Protein AF-A0A2M9C0D3-F1 (afdb_monomer_lite)

Structure (mmCIF, N/CA/C/O backbone):
data_AF-A0A2M9C0D3-F1
#
_entry.id   AF-A0A2M9C0D3-F1
#
loop_
_atom_site.group_PDB
_atom_site.id
_atom_site.type_symbol
_atom_site.label_atom_id
_atom_site.label_alt_id
_atom_site.label_comp_id
_atom_site.label_asym_id
_atom_site.label_entity_id
_atom_site.label_seq_id
_atom_site.pdbx_PDB_ins_code
_atom_site.Cartn_x
_atom_site.Cartn_y
_atom_site.Cartn_z
_atom_site.occupancy
_atom_site.B_iso_or_equiv
_atom_site.auth_seq_id
_atom_site.auth_comp_id
_atom_site.auth_asym_id
_atom_site.auth_atom_id
_atom_site.pdbx_PDB_model_num
ATOM 1 N N . MET A 1 1 ? -10.367 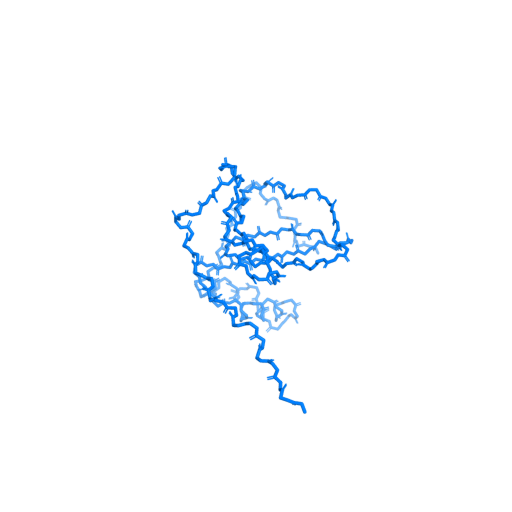-30.313 36.157 1.00 49.31 1 MET A N 1
ATOM 2 C CA . MET A 1 1 ? -11.135 -29.075 35.910 1.00 49.31 1 MET A CA 1
ATOM 3 C C . MET A 1 1 ? -11.662 -29.127 34.489 1.00 49.31 1 MET A C 1
ATOM 5 O O . MET A 1 1 ? -10.857 -29.427 33.614 1.00 49.31 1 MET A O 1
ATOM 9 N N . PRO A 1 2 ? -12.962 -28.911 34.240 1.00 54.34 2 PRO A N 1
ATOM 10 C CA . PRO A 1 2 ? -13.438 -28.736 32.875 1.00 54.34 2 PRO A CA 1
ATOM 11 C C . PRO A 1 2 ? -12.914 -27.395 32.342 1.00 54.34 2 PRO A C 1
ATOM 13 O O . PRO A 1 2 ? -12.942 -26.396 33.058 1.00 54.34 2 PRO A O 1
ATOM 16 N N . LEU A 1 3 ? -12.387 -27.393 31.118 1.00 53.53 3 LEU A N 1
ATOM 17 C CA . LEU A 1 3 ? -11.996 -26.169 30.424 1.00 53.53 3 LEU A CA 1
ATOM 18 C C . LEU A 1 3 ? -13.271 -25.385 30.105 1.00 53.53 3 LEU A C 1
ATOM 20 O O . LEU A 1 3 ? -14.142 -25.887 29.394 1.00 53.53 3 LEU A O 1
ATOM 24 N N . THR A 1 4 ? -13.395 -24.175 30.643 1.00 60.56 4 THR A N 1
ATOM 25 C CA . THR A 1 4 ? -14.423 -23.229 30.207 1.00 60.56 4 THR A CA 1
ATOM 26 C C . THR A 1 4 ? -14.168 -22.928 28.727 1.00 60.56 4 THR A C 1
ATOM 28 O O . THR A 1 4 ? -13.038 -22.558 28.396 1.00 60.56 4 THR A O 1
ATOM 31 N N . PRO A 1 5 ? -15.141 -23.107 27.817 1.00 55.75 5 PRO A N 1
ATOM 32 C CA . PRO A 1 5 ? -14.948 -22.714 26.430 1.00 55.75 5 PRO A CA 1
ATOM 33 C C . PRO A 1 5 ? -14.665 -21.211 26.381 1.00 55.75 5 PRO A C 1
ATOM 35 O O . PRO A 1 5 ? -15.390 -20.423 26.991 1.00 55.75 5 PRO A O 1
ATOM 38 N N . SER A 1 6 ? -13.595 -20.819 25.684 1.00 59.19 6 SER A N 1
ATOM 39 C CA . SER A 1 6 ? -13.353 -19.412 25.366 1.00 59.19 6 SER A CA 1
ATOM 40 C C . SER A 1 6 ? -14.587 -18.851 24.653 1.00 59.19 6 SER A C 1
ATOM 42 O O . SER A 1 6 ? -15.178 -19.580 23.848 1.00 59.19 6 SER A O 1
ATOM 44 N N . PRO A 1 7 ? -14.993 -17.597 24.927 1.00 61.81 7 PRO A N 1
ATOM 45 C CA . PRO A 1 7 ? -16.110 -16.984 24.220 1.00 61.81 7 PRO A CA 1
ATOM 46 C C . PRO A 1 7 ? -15.886 -17.133 22.712 1.00 61.81 7 PRO A C 1
ATOM 48 O O . PRO A 1 7 ? -14.811 -16.797 22.210 1.00 61.81 7 PRO A O 1
ATOM 51 N N . GLN A 1 8 ? -16.863 -17.705 22.000 1.00 62.91 8 GLN A N 1
ATOM 52 C CA . GLN A 1 8 ? -16.796 -17.756 20.546 1.00 62.91 8 GLN A CA 1
ATOM 53 C C . GLN A 1 8 ? -16.859 -16.322 20.030 1.00 62.91 8 GLN A C 1
ATOM 55 O O . GLN A 1 8 ? -17.885 -15.658 20.151 1.00 62.91 8 GLN A O 1
ATOM 60 N N . LEU A 1 9 ? -15.749 -15.843 19.479 1.00 69.81 9 LEU A N 1
ATOM 61 C CA . LEU A 1 9 ? -15.736 -14.589 18.744 1.00 69.81 9 LEU A CA 1
ATOM 62 C C . LEU A 1 9 ? -16.599 -14.767 17.498 1.00 69.81 9 LEU A C 1
ATOM 64 O O . LEU A 1 9 ? -16.358 -15.672 16.693 1.00 69.81 9 LEU A O 1
ATOM 68 N N . GLU A 1 10 ? -17.616 -13.925 17.355 1.00 81.00 10 GLU A N 1
ATOM 69 C CA . GLU A 1 10 ? -18.412 -13.884 16.136 1.00 81.00 10 GLU A CA 1
ATOM 70 C C . GLU A 1 10 ? -17.548 -13.395 14.966 1.00 81.00 10 GLU A C 1
ATOM 72 O O . GLU A 1 10 ? -16.673 -12.540 15.113 1.00 81.00 10 GLU A O 1
ATOM 77 N N . SER A 1 11 ? -17.770 -13.956 13.778 1.00 87.69 11 SER A N 1
ATOM 78 C CA . SER A 1 11 ? -17.060 -13.523 12.577 1.00 87.69 11 SER A CA 1
ATOM 79 C C . SER A 1 11 ? -17.482 -12.107 12.181 1.00 87.69 11 SER A C 1
ATOM 81 O O . SER A 1 11 ? -18.668 -11.860 11.961 1.00 87.69 11 SER A O 1
ATOM 83 N N . VAL A 1 12 ? -16.517 -11.209 11.989 1.00 89.62 12 VAL A N 1
ATOM 84 C CA . VAL A 1 12 ? -16.773 -9.847 11.502 1.00 89.62 12 VAL A CA 1
ATOM 85 C C . VAL A 1 12 ? -16.719 -9.826 9.973 1.00 89.62 12 VAL A C 1
ATOM 87 O O . VAL A 1 12 ? -15.683 -10.118 9.377 1.00 89.62 12 VAL A O 1
ATOM 90 N N . LEU A 1 13 ? -17.827 -9.455 9.325 1.00 92.56 13 LEU A N 1
ATOM 91 C CA . LEU A 1 13 ? -17.891 -9.220 7.880 1.00 92.56 13 LEU A CA 1
ATOM 92 C C . LEU A 1 13 ? -18.160 -7.741 7.604 1.00 92.56 13 LEU A C 1
ATOM 94 O O . LEU A 1 13 ? -19.220 -7.222 7.942 1.00 92.56 13 LEU A O 1
ATOM 98 N N . VAL A 1 14 ? -17.231 -7.091 6.906 1.00 94.38 14 VAL A N 1
ATOM 99 C CA . VAL A 1 14 ? -17.328 -5.673 6.546 1.00 94.38 14 VAL A CA 1
ATOM 100 C C . VAL A 1 14 ? -17.352 -5.528 5.033 1.00 94.38 14 VAL A C 1
ATOM 102 O O . VAL A 1 14 ? -16.548 -6.133 4.322 1.00 94.38 14 VAL A O 1
ATOM 105 N N . ARG A 1 15 ? -18.265 -4.700 4.518 1.00 92.88 15 ARG A N 1
ATOM 106 C CA . ARG A 1 15 ? -18.320 -4.356 3.094 1.00 92.88 15 ARG A CA 1
ATOM 107 C C . ARG A 1 15 ? -17.764 -2.955 2.886 1.00 92.88 15 ARG A C 1
ATOM 109 O O . ARG A 1 15 ? -18.346 -1.984 3.347 1.00 92.88 15 ARG A O 1
ATOM 116 N N . ALA A 1 16 ? -16.686 -2.846 2.113 1.00 89.25 16 ALA A N 1
ATOM 117 C CA . ALA A 1 16 ? -16.029 -1.564 1.840 1.00 89.25 16 ALA A CA 1
ATOM 118 C C . ALA A 1 16 ? -16.956 -0.499 1.215 1.00 89.25 16 ALA A C 1
ATOM 120 O O . ALA A 1 16 ? -16.685 0.686 1.334 1.00 89.25 16 ALA A O 1
ATOM 121 N N . ALA A 1 17 ? -18.045 -0.900 0.554 1.00 92.38 17 ALA A N 1
ATOM 122 C CA . ALA A 1 17 ? -18.998 0.029 -0.054 1.00 92.38 17 ALA A CA 1
ATOM 123 C C . ALA A 1 17 ? -19.889 0.773 0.961 1.00 92.38 17 ALA A C 1
ATOM 125 O O . ALA A 1 17 ? -20.582 1.707 0.572 1.00 92.38 17 ALA A O 1
ATOM 126 N N . THR A 1 18 ? -19.918 0.345 2.227 1.00 95.12 18 THR A N 1
ATOM 127 C CA . THR A 1 18 ? -20.837 0.881 3.246 1.00 95.12 18 THR A CA 1
ATOM 128 C C . THR A 1 18 ? -20.128 1.464 4.461 1.00 95.12 18 THR A C 1
ATOM 130 O O . THR A 1 18 ? -20.800 1.870 5.403 1.00 95.12 18 THR A O 1
ATOM 133 N N . VAL A 1 19 ? -18.795 1.445 4.490 1.00 97.25 19 VAL A N 1
ATOM 134 C CA . VAL A 1 19 ? -18.040 1.948 5.641 1.00 97.25 19 VAL A CA 1
ATOM 135 C C . VAL A 1 19 ? -17.913 3.460 5.609 1.00 97.25 19 VAL A C 1
ATOM 137 O O . VAL A 1 19 ? -17.946 4.083 4.546 1.00 97.25 19 VAL A O 1
ATOM 140 N N . GLU A 1 20 ? -17.718 4.036 6.789 1.00 97.69 20 GLU A N 1
ATOM 141 C CA . GLU A 1 20 ? -17.289 5.418 6.910 1.00 97.69 20 GLU A CA 1
ATOM 142 C C . GLU A 1 20 ? -15.953 5.625 6.186 1.00 97.69 20 GLU A C 1
ATOM 144 O O . GLU A 1 20 ? -15.028 4.808 6.279 1.00 97.69 20 GLU A O 1
ATOM 149 N N . VAL A 1 21 ? -15.863 6.744 5.470 1.00 98.06 21 VAL A N 1
ATOM 150 C CA . VAL A 1 21 ? -14.633 7.216 4.845 1.00 98.06 21 VAL A CA 1
ATOM 151 C C . VAL A 1 21 ? -14.295 8.571 5.441 1.00 98.06 21 VAL A C 1
ATOM 153 O O . VAL A 1 21 ? -15.065 9.522 5.319 1.00 98.06 21 VAL A O 1
ATOM 156 N N . VAL A 1 22 ? -13.124 8.649 6.063 1.00 97.81 22 VAL A N 1
ATOM 157 C CA . VAL A 1 22 ? -12.564 9.885 6.600 1.00 97.81 22 VAL A CA 1
ATOM 158 C C . VAL A 1 22 ? -11.640 10.505 5.555 1.00 97.81 22 VAL A C 1
ATOM 160 O O . VAL A 1 22 ? -10.838 9.814 4.919 1.00 97.81 22 VAL A O 1
ATOM 163 N N . GLY A 1 23 ? -11.740 11.824 5.389 1.00 95.62 23 GLY A N 1
ATOM 164 C CA . GLY A 1 23 ? -11.003 12.567 4.370 1.00 95.62 23 GLY A CA 1
ATOM 165 C C . GLY A 1 23 ? -11.622 12.451 2.975 1.00 95.62 23 GLY A C 1
ATOM 166 O O . GLY A 1 23 ? -12.731 11.957 2.786 1.00 95.62 23 GLY A O 1
ATOM 167 N N . SER A 1 24 ? -10.894 12.939 1.979 1.00 95.06 24 SER A N 1
ATOM 168 C CA . SER A 1 24 ? -11.309 12.938 0.577 1.00 95.06 24 SER A CA 1
ATOM 169 C C . SER A 1 24 ? -10.079 12.911 -0.320 1.00 95.06 24 SER A C 1
ATOM 171 O O . SER A 1 24 ? -8.990 13.280 0.115 1.00 95.06 24 SER A O 1
ATOM 173 N N . ALA A 1 25 ? -10.244 12.523 -1.587 1.00 92.12 25 ALA A N 1
ATOM 174 C CA . ALA A 1 25 ? -9.143 12.510 -2.547 1.00 92.12 25 ALA A CA 1
ATOM 175 C C . ALA A 1 25 ? -8.302 13.812 -2.484 1.00 92.12 25 ALA A C 1
ATOM 177 O O . ALA A 1 25 ? -8.876 14.900 -2.384 1.00 92.12 25 ALA A O 1
ATOM 178 N N . PRO A 1 26 ? -6.961 13.717 -2.545 1.00 94.44 26 PRO A N 1
ATOM 179 C CA . PRO A 1 26 ? -6.186 12.516 -2.865 1.00 94.44 26 PRO A CA 1
ATOM 180 C C . PRO A 1 26 ? -5.893 11.576 -1.679 1.00 94.44 26 PRO A C 1
ATOM 182 O O . PRO A 1 26 ? -5.306 10.524 -1.917 1.00 94.44 26 PRO A O 1
ATOM 185 N N . SER A 1 27 ? -6.295 11.911 -0.447 1.00 96.44 27 SER A N 1
ATOM 186 C CA . SER A 1 27 ? -5.960 11.135 0.758 1.00 96.44 27 SER A CA 1
ATOM 187 C C . SER A 1 27 ? -7.205 10.822 1.584 1.00 96.44 27 SER A C 1
ATOM 189 O O . SER A 1 27 ? -7.843 11.714 2.140 1.00 96.44 27 SER A O 1
ATOM 191 N N . SER A 1 28 ? -7.556 9.543 1.679 1.00 96.75 28 SER A N 1
ATOM 192 C CA . SER A 1 28 ? -8.749 9.098 2.406 1.00 96.75 28 SER A CA 1
ATOM 193 C C . SER A 1 28 ? -8.535 7.748 3.071 1.00 96.75 28 SER A C 1
ATOM 195 O O . SER A 1 28 ? -7.844 6.893 2.512 1.00 96.75 28 SER A O 1
ATOM 197 N N . THR A 1 29 ? -9.222 7.512 4.183 1.00 97.19 29 THR A N 1
ATOM 198 C CA . THR A 1 29 ? -9.177 6.242 4.909 1.00 97.19 29 THR A CA 1
ATOM 199 C C . THR A 1 29 ? -10.587 5.714 5.125 1.00 97.19 29 THR A C 1
ATOM 201 O O . THR A 1 29 ? -11.420 6.365 5.746 1.00 97.19 29 THR A O 1
ATOM 204 N N . ALA A 1 30 ? -10.849 4.515 4.612 1.00 97.81 30 ALA A N 1
ATOM 205 C CA . ALA A 1 30 ? -12.070 3.766 4.870 1.00 97.81 30 ALA A CA 1
ATOM 206 C C . ALA A 1 30 ? -11.894 2.923 6.144 1.00 97.81 30 ALA A C 1
ATOM 208 O O . ALA A 1 30 ? -10.956 2.121 6.227 1.00 97.81 30 ALA A O 1
ATOM 209 N N . LEU A 1 31 ? -12.774 3.102 7.127 1.00 9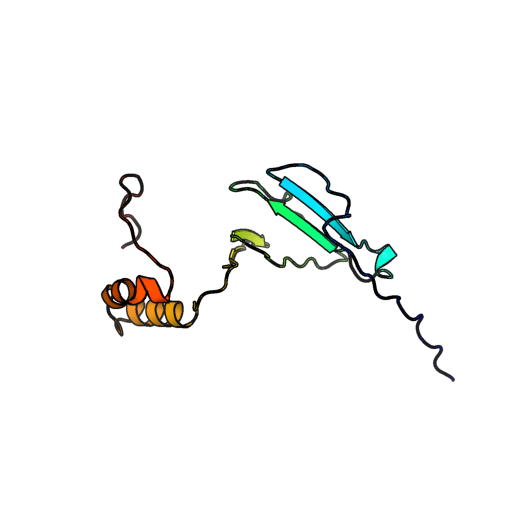7.62 31 LEU A N 1
ATOM 210 C CA . LEU A 1 31 ? -12.693 2.452 8.439 1.00 97.62 31 LEU A CA 1
ATOM 211 C C . LEU A 1 31 ? -13.378 1.081 8.379 1.00 97.62 31 LEU A C 1
ATOM 213 O O . LEU A 1 31 ? -14.598 1.008 8.285 1.00 97.62 31 LEU A O 1
ATOM 217 N N . LEU A 1 32 ? -12.610 -0.014 8.365 1.00 97.00 32 LEU A N 1
ATOM 218 C CA . LEU A 1 32 ? -13.178 -1.344 8.119 1.00 97.00 32 LEU A CA 1
ATOM 219 C C . LEU A 1 32 ? -13.698 -1.982 9.411 1.00 97.00 32 LEU A C 1
ATOM 221 O O . LEU A 1 32 ? -14.890 -2.238 9.530 1.00 97.00 32 LEU A O 1
ATOM 225 N N . ALA A 1 33 ? -12.815 -2.244 10.370 1.00 95.88 33 ALA A N 1
ATOM 226 C CA . ALA A 1 33 ? -13.173 -2.818 11.663 1.00 95.88 33 ALA A CA 1
ATOM 227 C C . ALA A 1 33 ? -12.277 -2.225 12.746 1.00 95.88 33 ALA A C 1
ATOM 229 O O . ALA A 1 33 ? -11.091 -2.014 12.499 1.00 95.88 33 ALA A O 1
ATOM 230 N N . ASP A 1 34 ? -12.819 -1.993 13.933 1.00 95.31 34 ASP A N 1
ATOM 231 C CA . ASP A 1 34 ? -12.054 -1.502 15.075 1.00 95.31 34 ASP A CA 1
ATOM 232 C C . ASP A 1 34 ? -11.921 -2.550 16.191 1.00 95.31 34 ASP A C 1
ATOM 234 O O . ASP A 1 34 ? -12.581 -3.593 16.175 1.00 95.31 34 ASP A O 1
ATOM 238 N N . PHE A 1 35 ? -11.056 -2.257 17.161 1.00 93.00 35 PHE A N 1
ATOM 239 C CA . PHE A 1 35 ? -10.666 -3.114 18.276 1.00 93.00 35 PHE A CA 1
ATOM 240 C C . PHE A 1 35 ? -11.863 -3.798 18.950 1.00 93.00 35 PHE A C 1
ATOM 242 O O . PHE A 1 35 ? -11.858 -5.014 19.115 1.00 93.00 35 PHE A O 1
ATOM 249 N N . GLU A 1 36 ? -12.922 -3.057 19.289 1.00 91.88 36 GLU A N 1
ATOM 250 C CA . GLU A 1 36 ? -14.096 -3.632 19.962 1.00 91.88 36 GLU A CA 1
ATOM 251 C C . GLU A 1 36 ? -14.839 -4.648 19.084 1.00 91.88 36 GLU A C 1
ATOM 253 O O . GLU A 1 36 ? -15.259 -5.701 19.564 1.00 91.88 36 GLU A O 1
ATOM 258 N N . GLN A 1 37 ? -14.952 -4.376 17.780 1.00 91.19 37 GLN A N 1
ATOM 259 C CA . GLN A 1 37 ? -15.671 -5.239 16.839 1.00 91.19 37 GLN A CA 1
ATOM 260 C C . GLN A 1 37 ? -14.948 -6.568 16.625 1.00 91.19 37 GLN A C 1
ATOM 262 O O . GLN A 1 37 ? -15.587 -7.573 16.332 1.00 91.19 37 GLN A O 1
ATOM 267 N N . THR A 1 38 ? -13.625 -6.587 16.777 1.00 91.38 38 THR A N 1
ATOM 268 C CA . THR A 1 38 ? -12.797 -7.783 16.586 1.00 91.38 38 THR A CA 1
ATOM 269 C C . THR A 1 38 ? -12.488 -8.513 17.893 1.00 91.38 38 THR A C 1
ATOM 271 O O . THR A 1 38 ? -11.597 -9.359 17.917 1.00 91.38 38 THR A O 1
ATOM 274 N N . GLY A 1 39 ? -13.185 -8.194 18.992 1.00 89.75 39 GLY A N 1
ATOM 275 C CA . GLY A 1 39 ? -12.918 -8.786 20.307 1.00 89.75 39 GLY A CA 1
ATOM 276 C C . GLY A 1 39 ? -11.551 -8.408 20.883 1.00 89.75 39 GLY A C 1
ATOM 277 O O . GLY A 1 39 ? -10.981 -9.146 21.682 1.00 89.75 39 GLY A O 1
ATOM 278 N N . GLY A 1 40 ? -11.013 -7.270 20.457 1.00 91.31 40 GLY A N 1
ATOM 279 C CA . GLY A 1 40 ? -9.746 -6.722 20.910 1.00 91.31 40 GLY A CA 1
ATOM 280 C C . GLY A 1 40 ? -8.516 -7.224 20.154 1.00 91.31 40 GLY A C 1
ATOM 281 O O . GLY A 1 40 ? -7.393 -7.030 20.616 1.00 91.31 40 GLY A O 1
ATOM 282 N N . HIS A 1 41 ? -8.693 -7.895 19.015 1.00 90.12 41 HIS A N 1
ATOM 283 C CA . HIS A 1 41 ? -7.579 -8.546 18.322 1.00 90.12 41 HIS A CA 1
ATOM 284 C C . HIS A 1 41 ? -6.889 -7.670 17.280 1.00 90.12 41 HIS A C 1
ATOM 286 O O . HIS A 1 41 ? -5.676 -7.788 17.107 1.00 90.12 41 HIS A O 1
ATOM 292 N N . LEU A 1 42 ? -7.633 -6.818 16.573 1.00 93.00 42 LEU A N 1
ATOM 293 C CA . LEU A 1 42 ? -7.075 -5.919 15.563 1.00 93.00 42 LEU A CA 1
ATOM 294 C C . LEU A 1 42 ? -7.999 -4.739 15.258 1.00 93.00 42 LEU A C 1
ATOM 296 O O . LEU A 1 42 ? -9.214 -4.827 15.420 1.00 93.00 42 LEU A O 1
ATOM 300 N N . SER A 1 43 ? -7.415 -3.689 14.694 1.00 95.56 43 SER A N 1
ATOM 301 C CA . SER A 1 43 ? -8.144 -2.706 13.891 1.00 95.56 43 SER A CA 1
ATOM 302 C C . SER A 1 43 ? -7.688 -2.833 12.435 1.00 95.56 43 SER A C 1
ATOM 304 O O . SER A 1 43 ? -6.541 -3.183 12.154 1.00 95.56 43 SER A O 1
ATOM 306 N N . ALA A 1 44 ? -8.588 -2.572 11.494 1.00 96.38 44 ALA A N 1
ATOM 307 C CA . ALA A 1 44 ? -8.348 -2.639 10.063 1.00 96.38 44 ALA A CA 1
ATOM 308 C C . ALA A 1 44 ? -8.934 -1.408 9.374 1.00 96.38 44 ALA A C 1
ATOM 310 O O . ALA A 1 44 ? -10.086 -1.028 9.585 1.00 96.38 44 ALA A O 1
ATOM 311 N N . ASN A 1 45 ? -8.149 -0.813 8.487 1.00 96.88 45 ASN A N 1
ATOM 312 C CA . ASN A 1 45 ? -8.578 0.281 7.632 1.00 96.88 45 ASN A CA 1
ATOM 313 C C . ASN A 1 45 ? -7.998 0.100 6.227 1.00 96.88 45 ASN A C 1
ATOM 315 O O . ASN A 1 45 ? -7.060 -0.671 6.016 1.00 96.88 45 ASN A O 1
ATOM 319 N N . ARG A 1 46 ? -8.570 0.810 5.255 1.00 96.25 46 ARG A N 1
ATOM 320 C CA . ARG A 1 46 ? -8.009 0.923 3.909 1.00 96.25 46 ARG A CA 1
ATOM 321 C C . ARG A 1 46 ? -7.718 2.382 3.621 1.00 96.25 46 ARG A C 1
ATOM 323 O O . ARG A 1 46 ? -8.642 3.168 3.429 1.00 96.25 46 ARG A O 1
ATOM 330 N N . THR A 1 47 ? -6.440 2.711 3.521 1.00 95.88 47 THR A N 1
ATOM 331 C CA . THR A 1 47 ? -5.991 4.057 3.169 1.00 95.88 47 THR A CA 1
ATOM 332 C C . THR A 1 47 ? -5.650 4.140 1.683 1.00 95.88 47 THR A C 1
ATOM 334 O O . THR A 1 47 ? -4.982 3.265 1.131 1.00 95.88 47 THR A O 1
ATOM 337 N N . ALA A 1 48 ? -6.134 5.194 1.031 1.00 95.12 48 ALA A N 1
ATOM 338 C CA . ALA A 1 48 ? -5.717 5.615 -0.297 1.00 95.12 48 ALA A CA 1
ATOM 339 C C . ALA A 1 48 ? -4.871 6.882 -0.161 1.00 95.12 48 ALA A C 1
ATOM 341 O O . ALA A 1 48 ? -5.302 7.843 0.473 1.00 95.12 48 ALA A O 1
ATOM 342 N N . LEU A 1 49 ? -3.685 6.867 -0.769 1.00 94.94 49 LEU A N 1
ATOM 343 C CA . LEU A 1 49 ? -2.786 8.011 -0.874 1.00 94.94 49 LEU A CA 1
ATOM 344 C C . LEU A 1 49 ? -2.547 8.293 -2.354 1.00 94.94 49 LEU A C 1
ATOM 346 O O . LEU A 1 49 ? -2.145 7.402 -3.107 1.00 94.94 49 LEU A O 1
ATOM 350 N N . GLY A 1 50 ? -2.815 9.521 -2.781 1.00 94.38 50 GLY A N 1
ATOM 351 C CA . GLY A 1 50 ? -2.520 9.949 -4.141 1.00 94.38 50 GLY A CA 1
ATOM 352 C C . GLY A 1 50 ? -1.017 10.124 -4.391 1.00 94.38 50 GLY A C 1
ATOM 353 O O . GLY A 1 50 ? -0.216 10.147 -3.453 1.00 94.38 50 GLY A O 1
ATOM 354 N N . PRO A 1 51 ? -0.609 10.286 -5.662 1.00 91.94 51 PRO A N 1
ATOM 355 C CA . PRO A 1 51 ? 0.791 10.491 -6.014 1.00 91.94 51 PRO A CA 1
ATOM 356 C C . PRO A 1 51 ? 1.409 11.678 -5.264 1.00 91.94 51 PRO A C 1
ATOM 358 O O . PRO A 1 51 ? 0.854 12.777 -5.255 1.00 91.94 51 PRO A O 1
ATOM 361 N N . GLY A 1 52 ? 2.567 11.448 -4.644 1.00 91.06 52 GLY A N 1
ATOM 362 C CA . GLY A 1 52 ? 3.314 12.478 -3.916 1.00 91.06 52 GLY A CA 1
ATOM 363 C C . GLY A 1 52 ? 2.691 12.925 -2.592 1.00 91.06 52 GLY A C 1
ATOM 364 O O . GLY A 1 52 ? 3.195 13.879 -2.012 1.00 91.06 52 GLY A O 1
ATOM 365 N N . GLN A 1 53 ? 1.619 12.279 -2.121 1.00 92.81 53 GLN A N 1
ATOM 366 C CA . GLN A 1 53 ? 1.078 12.549 -0.791 1.00 92.81 53 GLN A CA 1
ATOM 367 C C . GLN A 1 53 ? 1.960 11.923 0.285 1.00 92.81 53 GLN A C 1
ATOM 369 O O . GLN A 1 53 ? 2.374 10.767 0.165 1.00 92.81 53 GLN A O 1
ATOM 374 N N . ASP A 1 54 ? 2.208 12.690 1.341 1.00 89.25 54 ASP A N 1
ATOM 375 C CA . ASP A 1 54 ? 2.878 12.184 2.529 1.00 89.25 54 ASP A CA 1
ATOM 376 C C . ASP A 1 54 ? 1.922 11.314 3.352 1.00 89.25 54 ASP A C 1
ATOM 378 O O . ASP A 1 54 ? 0.709 11.539 3.408 1.00 89.25 54 ASP A O 1
ATOM 382 N N . GLY A 1 55 ? 2.497 10.291 3.982 1.00 88.38 55 GLY A N 1
ATOM 383 C CA . GLY A 1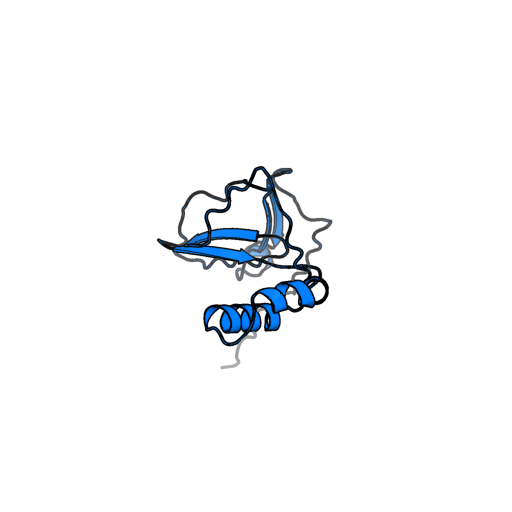 55 ? 1.820 9.497 4.997 1.00 88.38 55 GLY A CA 1
ATOM 384 C C . GLY A 1 55 ? 1.794 10.207 6.358 1.00 88.38 55 GLY A C 1
ATOM 385 O O . GLY A 1 55 ? 2.094 11.400 6.454 1.00 88.38 55 GLY A O 1
ATOM 386 N N . PRO A 1 56 ? 1.462 9.483 7.440 1.00 89.50 56 PRO A N 1
ATOM 387 C CA . PRO A 1 56 ? 1.581 10.032 8.784 1.00 89.50 56 PRO A CA 1
ATOM 388 C C . PRO A 1 56 ? 3.033 10.457 9.081 1.00 89.50 56 PRO A C 1
ATOM 390 O O . PRO A 1 56 ? 3.972 9.839 8.567 1.00 89.50 56 PRO A O 1
ATOM 393 N N . PRO A 1 57 ? 3.243 11.482 9.930 1.00 91.31 57 PRO A N 1
ATOM 394 C CA . PRO A 1 57 ? 4.583 11.844 10.377 1.00 91.31 57 PRO A CA 1
ATOM 395 C C . PRO A 1 57 ? 5.248 10.662 11.107 1.00 91.31 57 PRO A C 1
ATOM 397 O O . PRO A 1 57 ? 4.539 9.795 11.629 1.00 91.31 57 PRO A O 1
ATOM 400 N N . PRO A 1 58 ? 6.592 10.615 11.185 1.00 93.69 58 PRO A N 1
ATOM 401 C CA . PRO A 1 58 ? 7.299 9.541 11.880 1.00 93.69 58 PRO A CA 1
ATOM 402 C C . PRO A 1 58 ? 6.802 9.347 13.320 1.00 93.69 58 PRO A C 1
ATOM 404 O O . PRO A 1 58 ? 6.748 10.300 14.098 1.00 93.69 58 PRO A O 1
ATOM 407 N N . HIS A 1 59 ? 6.451 8.112 13.675 1.00 95.00 59 HIS A N 1
ATOM 408 C CA . HIS A 1 59 ? 5.966 7.729 15.003 1.00 95.00 59 HIS A CA 1
ATOM 409 C C . HIS A 1 59 ? 6.306 6.261 15.302 1.00 95.00 59 HIS A C 1
ATOM 411 O O . HIS A 1 59 ? 6.834 5.550 14.447 1.00 95.00 59 HIS A O 1
ATOM 417 N N . TYR A 1 60 ? 6.032 5.815 16.529 1.00 95.25 60 TYR A N 1
ATOM 418 C CA . TYR A 1 60 ? 6.215 4.426 16.948 1.00 95.25 60 TYR A CA 1
ATOM 419 C C . TYR A 1 60 ? 5.068 3.976 17.855 1.00 95.25 60 TYR A C 1
ATOM 421 O O . TYR A 1 60 ? 4.450 4.790 18.542 1.00 95.25 60 TYR A O 1
ATOM 429 N N . HIS A 1 61 ? 4.832 2.666 17.889 1.00 95.00 61 HIS A N 1
ATOM 430 C CA . HIS A 1 61 ? 3.856 2.022 18.766 1.00 95.00 61 HIS A CA 1
ATOM 431 C C . HIS A 1 61 ? 4.587 1.199 19.831 1.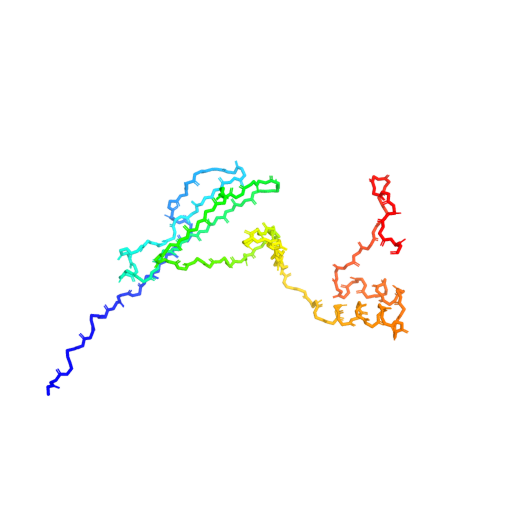00 95.00 61 HIS A C 1
ATOM 433 O O . HIS A 1 61 ? 5.550 0.500 19.521 1.00 95.00 61 HIS A O 1
ATOM 439 N N . SER A 1 62 ? 4.160 1.283 21.094 1.00 96.62 62 SER A N 1
ATOM 440 C CA . SER A 1 62 ? 4.775 0.532 22.205 1.00 96.62 62 SER A CA 1
ATOM 441 C C . SER A 1 62 ? 4.055 -0.775 22.539 1.00 96.62 62 SER A C 1
ATOM 443 O O . SER A 1 62 ? 4.638 -1.649 23.178 1.00 96.62 62 SER A O 1
ATOM 445 N N . THR A 1 63 ? 2.792 -0.906 22.133 1.00 93.88 63 THR A N 1
ATOM 446 C CA . THR A 1 63 ? 1.904 -2.013 22.525 1.00 93.88 63 THR A CA 1
ATOM 447 C C . THR A 1 63 ? 1.236 -2.713 21.346 1.00 93.88 63 THR A C 1
ATOM 449 O O . THR A 1 63 ? 0.614 -3.755 21.541 1.00 93.88 63 THR A O 1
ATOM 452 N N . SER A 1 64 ? 1.363 -2.175 20.132 1.00 93.25 64 SER A N 1
ATOM 453 C CA . SER A 1 64 ? 0.765 -2.717 18.914 1.00 93.25 64 SER A CA 1
ATOM 454 C C . SER A 1 64 ? 1.813 -2.913 17.823 1.00 93.25 64 SER A C 1
ATOM 456 O O . SER A 1 64 ? 2.816 -2.203 17.747 1.00 93.25 64 SER A O 1
ATOM 458 N N . ALA A 1 65 ? 1.564 -3.901 16.969 1.00 93.88 65 ALA A N 1
ATOM 459 C CA . ALA A 1 65 ? 2.229 -4.029 15.684 1.00 93.88 65 ALA A CA 1
ATOM 460 C C . ALA A 1 65 ? 1.318 -3.443 14.601 1.00 93.88 65 ALA A C 1
ATOM 462 O O . ALA A 1 65 ? 0.095 -3.558 14.688 1.00 93.88 65 ALA A O 1
ATOM 463 N N . GLU A 1 66 ? 1.915 -2.856 13.571 1.00 94.00 66 GLU A N 1
ATOM 464 C CA . GLU A 1 66 ? 1.199 -2.344 12.406 1.00 94.00 66 GLU A CA 1
ATOM 465 C C . GLU A 1 66 ? 1.652 -3.102 11.155 1.00 94.00 66 GLU A C 1
ATOM 467 O O . GLU A 1 66 ? 2.843 -3.354 10.964 1.00 94.00 66 GLU A O 1
ATOM 472 N N . LEU A 1 67 ? 0.692 -3.496 10.315 1.00 93.19 67 LEU A N 1
ATOM 473 C CA . LEU A 1 67 ? 0.942 -4.195 9.059 1.00 93.19 67 LEU A CA 1
ATOM 474 C C . LEU A 1 67 ? 0.369 -3.389 7.898 1.00 93.19 67 LEU A C 1
ATOM 476 O O . LEU A 1 67 ? -0.809 -3.037 7.891 1.00 93.19 67 LEU A O 1
ATOM 480 N N . PHE A 1 68 ? 1.192 -3.189 6.872 1.00 92.69 68 PHE A N 1
ATOM 481 C CA . PHE A 1 68 ? 0.780 -2.596 5.607 1.00 92.69 68 PHE A CA 1
ATOM 482 C C . PHE A 1 68 ? 0.670 -3.689 4.546 1.00 92.69 68 PHE A C 1
ATOM 484 O O . PHE A 1 68 ? 1.657 -4.339 4.206 1.00 92.69 68 PHE A O 1
ATOM 491 N N . PHE A 1 69 ? -0.530 -3.876 3.997 1.00 92.88 69 PHE A N 1
ATOM 492 C CA . PHE A 1 69 ? -0.747 -4.722 2.827 1.00 92.88 69 PHE A CA 1
ATOM 493 C C . PHE A 1 69 ? -1.117 -3.844 1.632 1.00 92.88 69 PHE A C 1
ATOM 495 O O . PHE A 1 69 ? -2.188 -3.236 1.590 1.00 92.88 69 PHE A O 1
ATOM 502 N N . MET A 1 70 ? -0.207 -3.752 0.662 1.00 93.00 70 MET A N 1
ATOM 503 C CA . MET A 1 70 ? -0.421 -2.963 -0.549 1.00 93.00 70 MET A CA 1
ATOM 504 C C . MET A 1 70 ? -1.453 -3.644 -1.452 1.00 93.00 70 MET A C 1
ATOM 506 O O . MET A 1 70 ? -1.312 -4.810 -1.805 1.00 93.00 70 MET A O 1
ATOM 510 N N . ILE A 1 71 ? -2.483 -2.900 -1.857 1.00 92.25 71 ILE A N 1
ATOM 511 C CA . ILE A 1 71 ? -3.504 -3.384 -2.802 1.00 92.25 71 ILE A CA 1
ATOM 512 C C . ILE A 1 71 ? -3.129 -3.034 -4.245 1.00 92.25 71 ILE A C 1
ATOM 514 O O . ILE A 1 71 ? -3.356 -3.818 -5.162 1.00 92.25 71 ILE A O 1
ATOM 518 N N . SER A 1 72 ? -2.557 -1.848 -4.456 1.00 90.62 72 SER A N 1
ATOM 519 C CA . SER A 1 72 ? -2.194 -1.340 -5.779 1.00 90.62 72 SER A CA 1
ATOM 520 C C . SER A 1 72 ? -1.207 -0.183 -5.667 1.00 90.62 72 SER A C 1
ATOM 522 O O . SER A 1 72 ? -1.276 0.590 -4.711 1.00 90.62 72 SER A O 1
ATOM 524 N N . GLY A 1 73 ? -0.362 -0.010 -6.682 1.00 91.44 73 GLY A N 1
ATOM 525 C CA . GLY A 1 73 ? 0.550 1.127 -6.785 1.00 91.44 73 GLY A CA 1
ATOM 526 C C . GLY A 1 73 ? 1.887 0.877 -6.093 1.00 91.44 73 GLY A C 1
ATOM 527 O O . GLY A 1 73 ? 2.345 -0.263 -5.988 1.00 91.44 73 GLY A O 1
ATOM 528 N N . ALA A 1 74 ? 2.522 1.959 -5.647 1.00 91.94 74 ALA A N 1
ATOM 529 C CA . ALA A 1 74 ? 3.827 1.929 -5.002 1.00 91.94 74 ALA A CA 1
ATOM 530 C C . ALA A 1 74 ? 3.854 2.864 -3.790 1.00 91.94 74 ALA A C 1
ATOM 532 O O . ALA A 1 74 ? 3.309 3.966 -3.845 1.00 91.94 74 ALA A O 1
ATOM 533 N N . LEU A 1 75 ? 4.524 2.434 -2.724 1.00 91.94 75 LEU A N 1
ATOM 534 C CA . LEU A 1 75 ? 4.729 3.211 -1.507 1.00 91.94 75 LEU A CA 1
ATOM 535 C C . LEU A 1 75 ? 6.210 3.171 -1.119 1.00 91.94 75 LEU A C 1
ATOM 537 O O . LEU A 1 75 ? 6.843 2.117 -1.173 1.00 91.94 75 LEU A O 1
ATOM 541 N N . ARG A 1 76 ? 6.753 4.323 -0.717 1.00 93.38 76 ARG A N 1
ATOM 542 C CA . ARG A 1 76 ? 8.052 4.411 -0.038 1.00 93.38 76 ARG A CA 1
ATOM 543 C C . ARG A 1 76 ? 7.791 4.527 1.455 1.00 93.38 76 ARG A C 1
ATOM 545 O O . ARG A 1 76 ? 7.041 5.410 1.861 1.00 93.38 76 ARG A O 1
ATOM 552 N N . VAL A 1 77 ? 8.404 3.658 2.247 1.00 92.44 77 VAL A N 1
ATOM 553 C CA . VAL A 1 77 ? 8.231 3.612 3.702 1.00 92.44 77 VAL A CA 1
ATOM 554 C C . VAL A 1 77 ? 9.583 3.828 4.361 1.00 92.44 77 VAL A C 1
ATOM 556 O O . VAL A 1 77 ? 10.535 3.118 4.055 1.00 92.44 77 VAL A O 1
ATOM 559 N N . LEU A 1 78 ? 9.667 4.806 5.264 1.00 91.81 78 LEU A N 1
ATOM 560 C CA . LEU A 1 78 ? 10.823 4.979 6.140 1.00 91.81 78 LEU A CA 1
ATOM 561 C C . LEU A 1 78 ? 10.584 4.180 7.427 1.00 91.81 78 LEU A C 1
ATOM 563 O O . LEU A 1 78 ? 9.716 4.536 8.220 1.00 91.81 78 LEU A O 1
ATOM 567 N N . ALA A 1 79 ? 11.348 3.109 7.624 1.00 90.50 79 ALA A N 1
ATOM 568 C CA . ALA A 1 79 ? 11.313 2.267 8.814 1.00 90.50 79 ALA A CA 1
ATOM 569 C C . ALA A 1 79 ? 12.660 2.362 9.542 1.00 90.50 79 ALA A C 1
ATOM 571 O O . ALA A 1 79 ? 13.668 1.806 9.100 1.00 90.50 79 ALA A O 1
ATOM 572 N N . GLY A 1 80 ? 12.684 3.102 10.654 1.00 90.06 80 GLY A N 1
ATOM 573 C CA . GLY A 1 80 ? 13.932 3.456 11.328 1.00 90.06 80 GLY A CA 1
ATOM 574 C C . GLY A 1 80 ? 14.802 4.332 10.424 1.00 90.06 80 GLY A C 1
ATOM 575 O O . GLY A 1 80 ? 14.409 5.440 10.071 1.00 90.06 80 GLY A O 1
ATOM 576 N N . ASP A 1 81 ? 15.970 3.827 10.042 1.00 91.38 81 ASP A N 1
ATOM 577 C CA . ASP A 1 81 ? 16.923 4.480 9.140 1.00 91.38 81 ASP A CA 1
ATOM 578 C C . ASP A 1 81 ? 16.869 3.948 7.694 1.00 91.38 81 ASP A C 1
ATOM 580 O O . ASP A 1 81 ? 17.658 4.373 6.848 1.00 91.38 81 ASP A O 1
ATOM 584 N N . ARG A 1 82 ? 15.935 3.036 7.383 1.00 91.31 82 ARG A N 1
ATOM 585 C CA . ARG A 1 82 ? 15.824 2.385 6.069 1.00 91.31 82 ARG A CA 1
ATOM 586 C C . ARG A 1 82 ? 14.621 2.873 5.287 1.00 91.31 82 ARG A C 1
ATOM 588 O O . ARG A 1 82 ? 13.513 2.932 5.813 1.00 91.31 82 ARG A O 1
ATOM 595 N N . VAL A 1 83 ? 14.835 3.158 4.005 1.00 89.94 83 VAL A N 1
ATOM 596 C CA . VAL A 1 83 ? 13.750 3.411 3.051 1.00 89.94 83 VAL A CA 1
ATOM 597 C C . VAL A 1 83 ? 13.470 2.129 2.277 1.00 89.94 83 VAL A C 1
ATOM 599 O O . VAL A 1 83 ? 14.292 1.703 1.471 1.00 89.94 83 VAL A O 1
ATOM 602 N N . GLU A 1 84 ? 12.296 1.552 2.502 1.00 91.75 84 GLU A N 1
ATOM 603 C CA . GLU A 1 84 ? 11.798 0.370 1.801 1.00 91.75 84 GLU A CA 1
ATOM 604 C C . GLU A 1 84 ? 10.785 0.774 0.723 1.00 91.75 84 GLU A C 1
ATOM 606 O O . GLU A 1 84 ? 10.021 1.733 0.880 1.00 91.75 84 GLU A O 1
ATOM 611 N N . VAL A 1 85 ? 10.766 0.037 -0.388 1.00 89.19 85 VAL A N 1
ATOM 612 C CA . VAL A 1 85 ? 9.834 0.270 -1.499 1.00 89.19 85 VAL A CA 1
ATOM 613 C C . VAL A 1 85 ? 8.896 -0.923 -1.625 1.00 89.19 85 VAL A C 1
ATOM 615 O O . VAL A 1 85 ? 9.326 -2.032 -1.935 1.00 89.19 85 VAL A O 1
ATOM 618 N N . LEU A 1 86 ? 7.601 -0.687 -1.417 1.00 89.44 86 LEU A N 1
ATOM 619 C CA . LEU A 1 86 ? 6.557 -1.693 -1.572 1.00 89.44 86 LEU A CA 1
ATOM 620 C C . LEU A 1 86 ? 5.826 -1.437 -2.889 1.00 89.44 86 LEU A C 1
ATOM 622 O O . LEU A 1 86 ? 5.309 -0.341 -3.106 1.00 89.44 86 LEU A O 1
ATOM 626 N N . ILE A 1 87 ? 5.775 -2.440 -3.767 1.00 86.62 87 ILE A N 1
ATOM 627 C CA . ILE A 1 87 ? 5.132 -2.340 -5.086 1.00 86.62 87 ILE A CA 1
ATOM 628 C C . ILE A 1 87 ? 4.187 -3.516 -5.272 1.00 86.62 87 ILE A C 1
ATOM 630 O O . ILE A 1 87 ? 4.556 -4.664 -5.023 1.00 86.62 87 ILE A O 1
ATOM 634 N N . VAL A 1 88 ? 2.985 -3.228 -5.769 1.00 88.69 88 VAL A N 1
ATOM 635 C CA . VAL A 1 88 ? 2.023 -4.246 -6.191 1.00 88.69 88 VAL A CA 1
ATOM 636 C C . VAL A 1 88 ? 1.558 -3.951 -7.611 1.00 88.69 88 VAL A C 1
ATOM 638 O O . VAL A 1 88 ? 0.959 -2.910 -7.884 1.00 88.69 88 VAL A O 1
ATOM 641 N N . PHE A 1 89 ? 1.827 -4.898 -8.512 1.00 79.25 89 PHE A N 1
ATOM 642 C CA . PHE A 1 89 ? 1.346 -4.884 -9.892 1.00 79.25 89 PHE A CA 1
ATOM 643 C C . PHE A 1 89 ? 0.007 -5.620 -9.971 1.00 79.25 89 PHE A C 1
ATOM 645 O O . PHE A 1 89 ? -0.061 -6.812 -9.670 1.00 79.25 89 PHE A O 1
ATOM 652 N N . THR A 1 90 ? -1.053 -4.912 -10.364 1.00 81.69 90 THR A N 1
ATOM 653 C CA . THR A 1 90 ? -2.371 -5.501 -10.643 1.00 81.69 90 THR A CA 1
ATOM 654 C C . THR A 1 90 ? -2.939 -4.915 -11.947 1.00 81.69 90 THR A C 1
ATOM 656 O O . THR A 1 90 ? -2.863 -3.697 -12.120 1.00 81.69 90 THR A O 1
ATOM 659 N N . PRO A 1 91 ? -3.498 -5.734 -12.865 1.00 81.88 91 PRO A N 1
ATOM 660 C CA . PRO A 1 91 ? -3.497 -7.203 -12.855 1.00 81.88 91 PRO A CA 1
ATOM 661 C C . PRO A 1 91 ? -2.070 -7.779 -12.825 1.00 81.88 91 PRO A C 1
ATOM 663 O O . PRO A 1 91 ? -1.105 -7.106 -13.180 1.00 81.88 91 PRO A O 1
ATOM 666 N N . GLY A 1 92 ? -1.928 -8.991 -12.286 1.00 82.69 92 GLY A N 1
ATOM 667 C CA . GLY A 1 92 ? -0.614 -9.603 -12.099 1.00 82.69 92 GLY A CA 1
ATOM 668 C C . GLY A 1 92 ? 0.074 -9.883 -13.436 1.00 82.69 92 GLY A C 1
ATOM 669 O O . GLY A 1 92 ? -0.577 -10.282 -14.398 1.00 82.69 92 GLY A O 1
ATOM 670 N N . ILE A 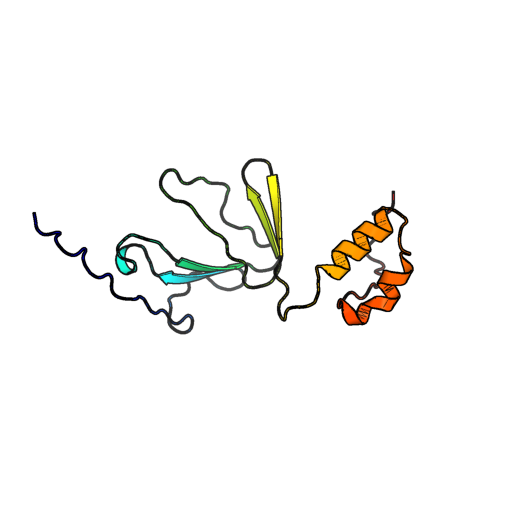1 93 ? 1.396 -9.722 -13.467 1.00 86.88 93 ILE A N 1
ATOM 671 C CA . ILE A 1 93 ? 2.242 -10.144 -14.583 1.00 86.88 93 ILE A CA 1
ATOM 672 C C . ILE A 1 93 ? 3.436 -10.944 -14.070 1.00 86.88 93 ILE A C 1
ATOM 674 O O . ILE A 1 93 ? 3.869 -10.784 -12.927 1.00 86.88 93 ILE A O 1
ATOM 678 N N . GLU A 1 94 ? 3.973 -11.821 -14.912 1.00 88.31 94 GLU A N 1
ATOM 679 C CA . GLU A 1 94 ? 5.200 -12.552 -14.625 1.00 88.31 94 GLU A CA 1
ATOM 680 C C . GLU A 1 94 ? 6.357 -11.568 -14.366 1.00 88.31 94 GLU A C 1
ATOM 682 O O . GLU A 1 94 ? 6.797 -10.854 -15.261 1.00 88.31 94 GLU A O 1
ATOM 687 N N . ARG A 1 95 ? 6.866 -11.512 -13.127 1.00 89.00 95 ARG A N 1
ATOM 688 C CA . ARG A 1 95 ? 7.998 -10.633 -12.763 1.00 89.00 95 ARG A CA 1
ATOM 689 C C . ARG A 1 95 ? 9.244 -11.380 -12.300 1.00 89.00 95 ARG A C 1
ATOM 691 O O . ARG A 1 95 ? 10.344 -10.861 -12.443 1.00 89.00 95 ARG A O 1
ATOM 698 N N . PHE A 1 96 ? 9.120 -12.602 -11.782 1.00 91.75 96 PHE A N 1
ATOM 699 C CA . PHE A 1 96 ? 10.282 -13.322 -11.241 1.00 91.75 96 PHE A CA 1
ATOM 700 C C . PHE A 1 96 ? 11.294 -13.700 -12.328 1.00 91.75 96 PHE A C 1
ATOM 702 O O . PHE A 1 96 ? 12.488 -13.494 -12.132 1.00 91.75 96 PHE A O 1
ATOM 709 N N . GLU A 1 97 ? 10.842 -14.169 -13.494 1.00 93.50 97 GLU A N 1
ATOM 710 C CA . GLU A 1 97 ? 11.749 -14.428 -14.622 1.00 93.50 97 GLU A CA 1
ATOM 711 C C . GLU A 1 97 ? 12.357 -13.151 -15.200 1.00 93.50 97 GLU A C 1
ATOM 713 O O . GLU A 1 97 ? 13.527 -13.159 -15.581 1.00 93.50 97 GLU A O 1
ATOM 718 N N . TYR A 1 98 ? 11.614 -12.040 -15.196 1.00 91.75 98 TYR A N 1
ATOM 719 C CA . TYR A 1 98 ? 12.168 -10.736 -15.553 1.00 91.75 98 TYR A CA 1
ATOM 720 C C . TYR A 1 98 ? 13.336 -10.365 -14.628 1.00 91.75 98 TYR A C 1
ATOM 722 O O . TYR A 1 98 ? 14.415 -10.028 -15.109 1.00 91.75 98 TYR A O 1
ATOM 730 N N . PHE A 1 99 ? 13.172 -10.498 -13.308 1.00 92.62 99 PHE A N 1
ATOM 731 C CA . PHE A 1 99 ? 14.246 -10.188 -12.359 1.00 92.62 99 PHE A CA 1
ATOM 732 C C . PHE A 1 99 ? 15.446 -11.134 -12.478 1.00 92.62 99 PHE A C 1
ATOM 734 O O . PHE A 1 99 ? 16.581 -10.666 -12.473 1.00 92.62 99 PHE A O 1
ATOM 741 N N . ARG A 1 100 ? 15.222 -12.439 -12.676 1.00 94.81 100 ARG A N 1
ATOM 742 C CA . ARG A 1 100 ? 16.312 -13.390 -12.967 1.00 94.81 100 ARG A CA 1
ATOM 743 C C . ARG A 1 100 ? 17.039 -13.045 -14.268 1.00 94.81 100 ARG A C 1
ATOM 745 O O . ARG A 1 100 ? 18.248 -13.208 -14.366 1.00 94.81 100 ARG A O 1
ATOM 752 N N . MET A 1 101 ? 16.324 -12.566 -15.286 1.00 94.31 101 MET A N 1
ATOM 753 C CA . MET A 1 101 ? 16.938 -12.094 -16.528 1.00 94.31 101 MET A CA 1
ATOM 754 C C . MET A 1 101 ? 17.778 -10.832 -16.302 1.00 94.31 101 MET A C 1
ATOM 756 O O . MET A 1 101 ? 18.892 -10.764 -16.816 1.00 94.31 101 MET A O 1
ATOM 760 N N . VAL A 1 102 ? 17.287 -9.869 -15.514 1.00 93.19 102 VAL A N 1
ATOM 761 C CA . VAL A 1 102 ? 18.051 -8.668 -15.133 1.00 93.19 102 VAL A CA 1
ATOM 762 C C . VAL A 1 102 ? 19.344 -9.053 -14.408 1.00 93.19 102 VAL A C 1
ATOM 764 O O . VAL A 1 102 ? 20.403 -8.549 -14.773 1.00 93.19 102 VAL A O 1
ATOM 767 N N . GLU A 1 103 ? 19.289 -9.991 -13.461 1.00 96.00 103 GLU A N 1
ATOM 768 C CA . GLU A 1 103 ? 20.479 -10.531 -12.788 1.00 96.00 103 GLU A CA 1
ATOM 769 C C . GLU A 1 103 ? 21.461 -11.164 -13.791 1.00 96.00 103 GLU A C 1
ATOM 771 O O . GLU A 1 103 ? 22.649 -10.840 -13.783 1.00 96.00 103 GLU A O 1
ATOM 776 N N . ARG A 1 104 ? 20.983 -12.026 -14.703 1.00 96.62 104 ARG A N 1
ATOM 777 C CA . ARG A 1 104 ? 21.835 -12.625 -15.748 1.00 96.62 104 ARG A CA 1
ATOM 778 C C . ARG A 1 104 ? 22.525 -11.561 -16.599 1.00 96.62 104 ARG A C 1
ATOM 780 O O . ARG A 1 104 ? 23.697 -11.716 -16.922 1.00 96.62 104 ARG A O 1
ATOM 787 N N . ILE A 1 105 ? 21.831 -10.479 -16.950 1.00 94.00 105 ILE A N 1
ATOM 788 C CA . ILE A 1 105 ? 22.406 -9.371 -17.729 1.00 94.00 105 ILE A CA 1
ATOM 789 C C . ILE A 1 105 ? 23.474 -8.633 -16.924 1.00 94.00 105 ILE A C 1
ATOM 791 O O . ILE A 1 105 ? 24.562 -8.393 -17.443 1.00 94.00 105 ILE A O 1
ATOM 795 N N . GLN A 1 106 ? 23.200 -8.319 -15.655 1.00 93.25 106 GLN A N 1
ATOM 796 C CA . GLN A 1 106 ? 24.168 -7.679 -14.756 1.00 93.25 106 GLN A CA 1
ATOM 797 C C . GLN A 1 106 ? 25.438 -8.523 -14.575 1.00 93.25 106 GLN A C 1
ATOM 799 O O . GLN A 1 106 ? 26.532 -7.975 -14.482 1.00 93.25 106 GLN A O 1
ATOM 804 N N . ASN A 1 107 ? 25.301 -9.848 -14.606 1.00 96.94 107 ASN A N 1
ATOM 805 C CA . ASN A 1 107 ? 26.409 -10.796 -14.506 1.00 96.94 107 ASN A CA 1
ATOM 806 C C . ASN A 1 107 ? 27.033 -11.185 -15.864 1.00 96.94 107 ASN A C 1
ATOM 808 O O . ASN A 1 107 ? 27.874 -12.081 -15.913 1.00 96.94 107 ASN A O 1
ATOM 812 N N . GLY A 1 108 ? 26.629 -10.559 -16.978 1.00 95.19 108 GLY A N 1
ATOM 813 C CA . GLY A 1 108 ? 27.178 -10.834 -18.315 1.00 95.19 108 GLY A CA 1
ATOM 814 C C . GLY A 1 108 ? 26.769 -12.182 -18.930 1.00 95.19 108 GLY A C 1
ATOM 815 O O . GLY A 1 108 ? 27.375 -12.632 -19.899 1.00 95.19 108 GLY A O 1
ATOM 816 N N . GLN A 1 109 ? 25.747 -12.835 -18.380 1.00 97.00 109 GLN A N 1
ATOM 817 C CA . GLN A 1 109 ? 25.223 -14.141 -18.803 1.00 97.00 109 GLN A CA 1
ATOM 818 C C . GLN A 1 109 ? 24.068 -14.030 -19.816 1.00 97.00 109 GLN A C 1
ATOM 820 O O . GLN A 1 109 ? 23.615 -15.042 -20.346 1.00 97.00 109 GLN A O 1
ATOM 825 N N . ALA A 1 110 ? 23.567 -12.819 -20.063 1.00 94.44 110 ALA A N 1
ATOM 826 C CA . ALA A 1 110 ? 22.518 -12.512 -21.036 1.00 94.44 110 ALA A CA 1
ATOM 827 C C . ALA A 1 110 ? 22.733 -11.112 -21.638 1.00 94.44 110 ALA A C 1
ATOM 829 O O . ALA A 1 110 ? 23.502 -10.307 -21.108 1.00 94.44 110 ALA A O 1
ATOM 830 N N . SER A 1 111 ? 22.069 -10.811 -22.754 1.00 93.19 111 SER A N 1
ATOM 831 C CA . SER A 1 111 ? 22.197 -9.526 -23.444 1.00 93.19 111 SER A CA 1
ATOM 832 C C . SER A 1 111 ? 21.152 -8.519 -22.955 1.00 93.19 111 SER A C 1
ATOM 834 O O . SER A 1 111 ? 19.982 -8.875 -22.832 1.00 93.19 111 SER A O 1
ATOM 836 N N . PRO A 1 112 ? 21.483 -7.219 -22.819 1.00 88.25 112 PRO A N 1
ATOM 837 C CA . PRO A 1 112 ? 20.472 -6.167 -22.672 1.00 88.25 112 PRO A CA 1
ATOM 838 C C . PRO A 1 112 ? 19.409 -6.165 -23.785 1.00 88.25 112 PRO A C 1
ATOM 840 O O . PRO A 1 112 ? 18.296 -5.692 -23.575 1.00 88.25 112 PRO A O 1
ATOM 843 N N . ARG A 1 113 ? 19.721 -6.717 -24.969 1.00 90.19 113 ARG A N 1
ATOM 844 C CA . ARG A 1 113 ? 18.748 -6.883 -26.061 1.00 90.19 113 ARG A CA 1
ATOM 845 C C . ARG A 1 113 ? 17.649 -7.894 -25.730 1.00 90.19 113 ARG A C 1
ATOM 847 O O . ARG A 1 113 ? 16.539 -7.737 -26.229 1.00 90.19 113 ARG A O 1
ATOM 854 N N . ASP A 1 114 ? 17.926 -8.875 -24.874 1.00 88.31 114 ASP A N 1
ATOM 855 C CA . ASP A 1 114 ? 16.955 -9.902 -24.479 1.00 88.31 114 ASP A CA 1
ATOM 856 C C . ASP A 1 114 ? 15.776 -9.281 -23.717 1.00 88.31 114 ASP A C 1
ATOM 858 O O . ASP A 1 114 ? 14.636 -9.727 -23.855 1.00 88.31 114 ASP A O 1
ATOM 862 N N . ILE A 1 115 ? 16.018 -8.181 -22.992 1.00 86.62 115 ILE A N 1
ATOM 863 C CA . ILE A 1 115 ? 14.962 -7.385 -22.356 1.00 86.62 115 ILE A CA 1
ATOM 864 C C . ILE A 1 115 ? 14.007 -6.799 -23.404 1.00 86.62 115 ILE A C 1
ATOM 866 O O . ILE A 1 115 ? 12.795 -6.878 -23.230 1.00 86.62 115 ILE A O 1
ATOM 870 N N . LEU A 1 116 ? 14.533 -6.227 -24.492 1.00 87.88 116 LEU A N 1
ATOM 871 C CA . LEU A 1 116 ? 13.709 -5.587 -25.527 1.00 87.88 116 LEU A CA 1
ATOM 872 C C . LEU A 1 116 ? 12.844 -6.606 -26.278 1.00 87.88 116 LEU A C 1
ATOM 874 O O . LEU A 1 116 ? 11.701 -6.325 -26.620 1.00 87.88 116 LEU A O 1
ATOM 878 N N . ILE A 1 117 ? 13.376 -7.805 -26.524 1.00 91.25 117 ILE A N 1
ATOM 879 C CA . ILE A 1 117 ? 12.647 -8.874 -27.227 1.00 91.25 117 ILE A CA 1
ATOM 880 C C . ILE A 1 117 ? 11.557 -9.480 -26.326 1.00 91.25 117 ILE A C 1
ATOM 882 O O . ILE A 1 117 ? 10.567 -10.017 -26.818 1.00 91.25 117 ILE A O 1
ATOM 886 N N . THR A 1 118 ? 11.705 -9.366 -25.005 1.00 92.31 118 THR A N 1
ATOM 887 C CA . THR A 1 118 ? 10.737 -9.866 -24.017 1.00 92.31 118 THR A CA 1
AT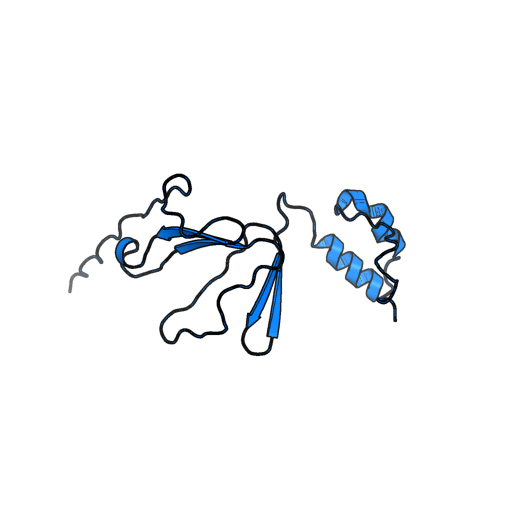OM 888 C C . THR A 1 118 ? 9.785 -8.787 -23.484 1.00 92.31 118 THR A C 1
ATOM 890 O O . THR A 1 118 ? 9.018 -9.073 -22.564 1.00 92.31 118 THR A O 1
ATOM 893 N N . SER A 1 119 ? 9.774 -7.582 -24.077 1.00 89.75 119 SER A N 1
ATOM 894 C CA . SER A 1 119 ? 8.947 -6.446 -23.638 1.00 89.75 119 SER A CA 1
ATOM 895 C C . SER A 1 119 ? 7.463 -6.784 -23.487 1.00 89.75 119 SER A C 1
ATOM 897 O O . SER A 1 119 ? 6.899 -6.477 -22.445 1.00 89.75 119 SER A O 1
ATOM 899 N N . GLU A 1 120 ? 6.858 -7.472 -24.460 1.00 91.69 120 GLU A N 1
ATOM 900 C CA . GLU A 1 120 ? 5.447 -7.897 -24.398 1.00 91.69 120 GLU A CA 1
ATOM 901 C C . GLU A 1 120 ? 5.192 -8.918 -23.276 1.00 91.69 120 GLU A C 1
ATOM 903 O O . GLU A 1 120 ? 4.198 -8.844 -22.562 1.00 91.69 120 GLU A O 1
ATOM 908 N N . ARG A 1 121 ? 6.111 -9.875 -23.075 1.00 91.19 121 ARG A N 1
ATOM 909 C CA . ARG A 1 121 ? 5.958 -10.934 -22.061 1.00 91.19 121 ARG A CA 1
ATOM 910 C C . ARG A 1 121 ? 5.958 -10.369 -20.642 1.00 91.19 121 ARG A C 1
ATOM 912 O O . ARG A 1 121 ? 5.234 -10.865 -19.784 1.00 91.19 121 ARG A O 1
ATOM 919 N N . PHE A 1 122 ? 6.811 -9.380 -20.393 1.00 91.81 122 PHE A N 1
ATOM 920 C CA . PHE A 1 122 ? 7.002 -8.793 -19.068 1.00 91.81 122 PHE A CA 1
ATOM 921 C C . PHE A 1 122 ? 6.355 -7.412 -18.911 1.00 91.81 122 PHE A C 1
ATOM 923 O O . PHE A 1 122 ? 6.596 -6.770 -17.885 1.00 91.81 122 PHE A O 1
ATOM 930 N N . ASP A 1 123 ? 5.562 -6.968 -19.898 1.00 90.56 123 ASP A N 1
ATOM 931 C CA . ASP A 1 123 ? 4.941 -5.633 -19.980 1.00 90.56 123 ASP A CA 1
ATOM 932 C C . ASP A 1 123 ? 5.919 -4.549 -19.515 1.00 90.56 123 ASP A C 1
ATOM 934 O O . ASP A 1 123 ? 5.774 -3.903 -18.470 1.00 90.56 123 ASP A O 1
ATOM 938 N N . ASN A 1 124 ? 7.042 -4.480 -20.226 1.00 88.38 124 ASN A N 1
ATOM 939 C CA . ASN A 1 124 ? 8.115 -3.540 -19.948 1.00 88.38 124 ASN A CA 1
ATOM 940 C C . ASN A 1 124 ? 8.595 -2.902 -21.249 1.00 88.38 124 ASN A C 1
ATOM 942 O O . ASN A 1 124 ? 9.448 -3.443 -21.961 1.00 88.38 124 ASN A O 1
ATOM 946 N N . HIS A 1 125 ? 8.028 -1.739 -21.550 1.00 87.81 125 HIS A N 1
ATOM 947 C CA . HIS A 1 125 ? 8.253 -1.007 -22.788 1.00 87.81 125 HIS A CA 1
ATOM 948 C C . HIS A 1 125 ? 9.152 0.201 -22.521 1.00 87.81 125 HIS A C 1
ATOM 950 O O . HIS A 1 125 ? 8.745 1.180 -21.895 1.00 87.81 125 HIS A O 1
ATOM 956 N N . PHE A 1 126 ? 10.393 0.136 -22.998 1.00 84.94 126 PHE A N 1
ATOM 957 C CA . PHE A 1 126 ? 11.326 1.254 -22.885 1.00 84.94 126 PHE A CA 1
ATOM 958 C C . PHE A 1 126 ? 10.962 2.340 -23.894 1.00 84.94 126 PHE A C 1
ATOM 960 O O . PHE A 1 126 ? 10.762 2.064 -25.074 1.00 84.94 126 PHE A O 1
ATOM 967 N N . THR A 1 127 ? 10.931 3.588 -23.435 1.00 82.19 127 THR A N 1
ATOM 968 C CA . THR A 1 127 ? 10.754 4.765 -24.288 1.00 82.19 127 THR A CA 1
ATOM 969 C C . THR A 1 127 ? 11.856 5.780 -24.022 1.00 82.19 127 THR A C 1
ATOM 971 O O . THR A 1 127 ? 12.424 5.843 -22.930 1.00 82.19 127 THR A O 1
ATOM 974 N N . THR A 1 128 ? 12.151 6.606 -25.018 1.00 79.69 128 THR A N 1
ATOM 975 C CA . THR A 1 128 ? 13.010 7.778 -24.854 1.00 79.69 128 THR A CA 1
ATOM 976 C C . THR A 1 128 ? 12.182 8.955 -24.348 1.00 79.69 128 THR A C 1
ATOM 978 O O . THR A 1 128 ? 11.124 9.247 -24.903 1.00 79.69 128 THR A O 1
ATOM 981 N N . SER A 1 129 ? 12.672 9.664 -23.330 1.00 69.69 129 SER A N 1
ATOM 982 C CA . SER A 1 129 ? 12.060 10.901 -22.833 1.00 69.69 129 SER A CA 1
ATOM 983 C C . SER A 1 129 ? 13.058 12.055 -22.938 1.00 69.69 129 SER A C 1
ATOM 985 O O . SER A 1 129 ? 14.153 11.941 -22.387 1.00 69.69 129 SER A O 1
ATOM 987 N N . PRO A 1 130 ? 12.705 13.185 -23.581 1.00 73.50 130 PRO A N 1
ATOM 988 C CA . PRO A 1 130 ? 13.590 14.348 -23.662 1.00 73.50 130 PRO A CA 1
ATOM 989 C C . PRO A 1 130 ? 13.782 15.047 -22.304 1.00 73.50 130 PRO A C 1
ATOM 991 O O . PRO A 1 130 ? 14.706 15.839 -22.152 1.00 73.50 130 PRO A O 1
ATOM 994 N N . LEU A 1 131 ? 12.926 14.752 -21.316 1.00 70.19 131 LEU A N 1
ATOM 995 C CA . LEU A 1 131 ? 13.003 15.296 -19.956 1.00 70.19 131 LEU A CA 1
ATOM 996 C C . LEU A 1 131 ? 13.824 14.421 -19.000 1.00 70.19 131 LEU A C 1
ATOM 998 O O . LEU A 1 131 ? 14.125 14.855 -17.891 1.00 70.19 131 LEU A O 1
ATOM 1002 N N . TRP A 1 132 ? 14.174 13.198 -19.404 1.00 51.03 132 TRP A N 1
ATOM 1003 C CA . TRP A 1 132 ? 14.926 12.258 -18.577 1.00 51.03 132 TRP A CA 1
ATOM 1004 C C . TRP A 1 132 ? 16.363 12.143 -19.101 1.00 51.03 132 TRP A C 1
ATOM 1006 O O . TRP A 1 132 ? 16.630 11.307 -19.968 1.00 51.03 132 TRP A O 1
ATOM 1016 N N . PRO A 1 133 ? 17.312 12.980 -18.637 1.00 57.00 133 PRO A N 1
ATOM 1017 C CA . PRO A 1 133 ? 18.693 12.846 -19.070 1.00 57.00 133 PRO A CA 1
ATOM 1018 C C . PRO A 1 133 ? 19.250 11.488 -18.623 1.00 57.00 133 PRO A C 1
ATOM 1020 O O . PRO A 1 133 ? 19.093 11.072 -17.474 1.00 57.00 133 PRO A O 1
ATOM 1023 N N . SER A 1 134 ? 19.911 10.796 -19.550 1.00 51.69 134 SER A N 1
ATOM 1024 C CA . SER A 1 134 ? 20.585 9.510 -19.361 1.00 51.69 134 SER A CA 1
ATOM 1025 C C . SER A 1 134 ? 21.706 9.623 -18.318 1.00 51.69 134 SER A C 1
ATOM 1027 O O . SER A 1 134 ? 22.863 9.861 -18.655 1.00 51.69 134 SER A O 1
ATOM 1029 N N . LYS A 1 135 ? 21.366 9.497 -17.035 1.00 44.12 135 LYS A N 1
ATOM 1030 C CA . LYS A 1 135 ? 22.320 9.484 -15.914 1.00 44.12 135 LYS A CA 1
ATOM 1031 C C . LYS A 1 135 ? 22.110 8.290 -14.980 1.00 44.12 135 LYS A C 1
ATOM 1033 O O . LYS A 1 135 ? 22.130 8.453 -13.769 1.00 44.12 135 LYS A O 1
ATOM 1038 N N . LEU A 1 136 ? 21.904 7.094 -15.531 1.00 40.72 136 LEU A N 1
ATOM 1039 C CA . LEU A 1 136 ? 21.910 5.843 -14.752 1.00 40.72 136 LEU A CA 1
ATOM 1040 C C . LEU A 1 136 ? 22.649 4.700 -15.469 1.00 40.72 136 LEU A C 1
ATOM 1042 O O . LEU A 1 136 ? 22.299 3.535 -15.323 1.00 40.72 136 LEU A O 1
ATOM 1046 N N . VAL A 1 137 ? 23.687 5.036 -16.237 1.00 38.41 137 VAL A N 1
ATOM 1047 C CA . VAL A 1 137 ? 24.732 4.075 -16.607 1.00 38.41 137 VAL A CA 1
ATOM 1048 C C . VAL A 1 137 ? 26.066 4.759 -16.336 1.00 38.41 137 VAL A C 1
ATOM 1050 O O . VAL A 1 137 ? 26.534 5.546 -17.151 1.00 38.41 137 VAL A O 1
ATOM 1053 N N . ASN A 1 138 ? 26.587 4.538 -15.134 1.00 32.78 138 ASN A N 1
ATOM 1054 C CA . ASN A 1 138 ? 27.998 4.636 -14.779 1.00 32.78 138 ASN A CA 1
ATOM 1055 C C . ASN A 1 138 ? 28.286 3.446 -13.871 1.00 32.78 138 ASN A C 1
ATOM 1057 O O . ASN A 1 138 ? 27.495 3.269 -12.917 1.00 32.78 138 ASN A O 1
#

Organism: NCBI:txid1048394

Sequence (138 aa):
MPLTPSPQLESVLVRAATVEVVGSAPSSTALLADFEQTGGHLSANRTALGPGQDGPPPHYHSTSAELFFMISGALRVLAGDRVEVLIVFTPGIERFEYFRMVERIQNGQASPRDILITSERFDNHFTTSPLWPSKLVN

InterPro domains:
  IPR011051 RmlC-like cupin domain superfamily [SSF51182] (25-96)
  IPR014710 RmlC-like jelly roll fold [G3DSA:2.60.120.10] (4-94)
  IPR053146 Quercetin 2,3-dioxygenase-like [PTHR36440] (7-83)

pLDDT: mean 86.98, std 13.69, range [32.78, 98.06]

Foldseek 3Di:
DDDDDDPPQDDDDFDQVPFDWPDDPPWIKGFTADCVNRVNDDGDIDIHHDPPDDDDDDDDDDPDDDDDDDPAAKDWDDDPNDTDIDHDDPPDADCPVVVVQVVCCVVVNDPPVVCVVCCVRRVNDDDDDPPDPPDPDD

Radius of gyration: 22.25 Å; chains: 1; bounding box: 49×44×63 Å

Secondary structure (DSSP, 8-state):
-PPPPPP-PPPP---TTSS-EEEETTEEEEEEE-TTTTTTS--EEEEEE-TT---SPS---SS--------SEEEEEEETTEEEEEEE-SS----HHHHHHHHHHHTTSS-HHHHHHTHHHHT------TTS---S--